Protein AF-A0A0E3ZY65-F1 (afdb_monomer)

Nearest PDB structures (foldseek):
  7l08-assembly1_AN  TM=6.749E-01  e=8.916E-01  Homo sapiens
  8s8e-assembly1_L  TM=7.636E-01  e=2.422E+00  Kluyveromyces lactis NRRL Y-1140
  7jil-assembly1_v  TM=6.627E-01  e=2.050E+00  Flavobacterium johnsoniae
  8scb-assembly1_LL  TM=6.815E-01  e=5.268E+00  Oryctolagus cuniculus
  2heq-assembly1_A  TM=4.384E-01  e=3.991E+00  Bacillus subtilis

Sequence (152 aa):
MNFLKVFALIGGLIFCNAVNAQWRLLQKSQDILIEPDTTNKIELIVSRGSFSKYLIVSYFNGEKKLVLKKEIWGYVDDKKEIWRSYKKEFYRVIKYNGGWVEYAVDRSIQSSRLRSYGVYSLLLYSRTLDSSIHTNWSEAMSDIPSTYILRQ

Radius of gyration: 22.23 Å; Cα contacts (8 Å, |Δi|>4): 256; chains: 1; bounding box: 69×72×48 Å

pLDDT: mean 79.81, std 18.73, range [34.19, 96.56]

Solvent-accessible surface area (backbone atoms only — not comparable to full-atom values): 9267 Å² 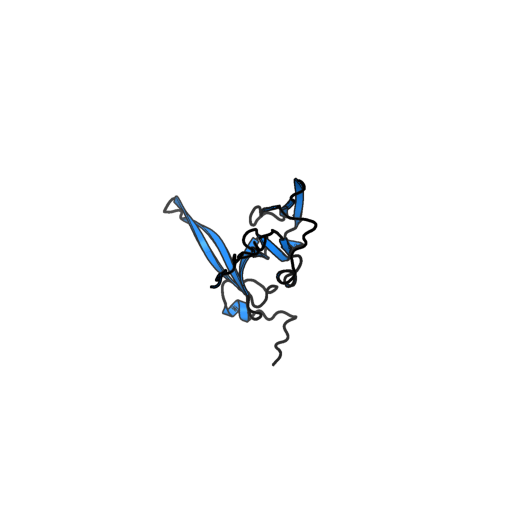total; per-residue (Å²): 136,87,76,89,82,83,78,77,87,76,82,77,75,75,76,71,72,74,72,74,54,54,36,40,83,20,64,42,72,71,46,75,80,52,81,81,73,78,84,74,48,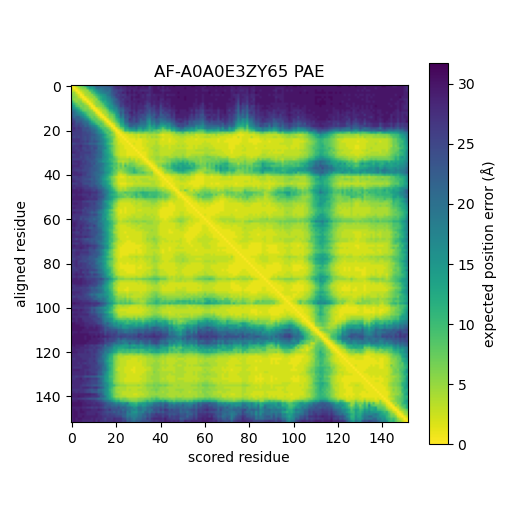38,69,44,79,45,74,70,53,58,86,35,64,43,30,43,38,34,30,75,88,72,51,74,45,80,43,52,50,87,70,32,32,27,34,31,36,67,82,64,48,41,30,38,47,52,99,53,35,67,34,36,55,74,44,74,76,92,65,39,30,35,29,39,37,80,40,79,42,79,41,86,89,70,83,42,80,47,76,46,74,48,66,32,21,16,28,40,91,84,45,66,80,28,76,44,63,71,60,13,64,67,54,75,53,98,81,67,78,80,80,125

Foldseek 3Di:
DDDDDDDDDDPPPPPPVVVQQFKFFAQDPVCLPPDDDPPWTWPDWDQPDQPDQWIWTATPVRDIDTDGLVRTQFMAGRVRFTWGRDNSHTWTFPDDDPQKTKTWDWDWDCDPVPNDTDIDIQIWMARDSPGDIGSDHVVRNPGDPPPDDPPD

Organism: NCBI:txid1379870

Secondary structure (DSSP, 8-state):
----------------------BEEESSGGGGGSPPPSSS-EEEEEE--TT-SEEEEEETTS-EEEEETTT-SEEE-TT--EEEEETTEEEEEEEE-SS-EEEEEEEEEEETTTTEEEEEEEEEEESSTTSPPBSSHHHHHH---TT-----

Mean predicted aligned error: 11.04 Å

Structure (mmCIF, N/CA/C/O backbone):
data_AF-A0A0E3ZY65-F1
#
_entry.id   AF-A0A0E3ZY65-F1
#
loop_
_atom_site.group_PDB
_atom_site.id
_atom_site.type_symbol
_atom_site.label_atom_id
_atom_site.label_alt_id
_atom_site.label_comp_id
_atom_site.label_asym_id
_atom_site.label_entity_id
_atom_site.label_seq_id
_atom_site.pdbx_PDB_ins_code
_atom_site.Cartn_x
_atom_site.Cartn_y
_atom_site.Cartn_z
_atom_site.occupancy
_atom_site.B_iso_or_equiv
_atom_site.auth_seq_id
_atom_site.auth_comp_id
_atom_site.auth_asym_id
_atom_site.auth_atom_id
_atom_site.pdbx_PDB_model_num
ATOM 1 N N . MET A 1 1 ? -41.946 58.122 -18.468 1.00 34.91 1 MET A N 1
ATOM 2 C CA . MET A 1 1 ? -41.436 57.252 -19.552 1.00 34.91 1 MET A CA 1
ATOM 3 C C . MET A 1 1 ? -40.116 56.662 -19.086 1.00 34.91 1 MET A C 1
ATOM 5 O O . MET A 1 1 ? -39.138 57.385 -19.031 1.00 34.91 1 MET A O 1
ATOM 9 N N . ASN A 1 2 ? -40.177 55.506 -18.422 1.00 34.19 2 ASN A N 1
ATOM 10 C CA . ASN A 1 2 ? -39.837 54.174 -18.965 1.00 34.19 2 ASN A CA 1
ATOM 11 C C . ASN A 1 2 ? -38.329 53.912 -18.840 1.00 34.19 2 ASN A C 1
ATOM 13 O O . ASN A 1 2 ? -37.541 54.732 -19.274 1.00 34.19 2 ASN A O 1
ATOM 17 N N . PHE A 1 3 ? -37.822 52.793 -18.345 1.00 35.78 3 PHE A N 1
ATOM 18 C CA . PHE A 1 3 ? -38.342 51.675 -17.564 1.00 35.78 3 PHE A CA 1
ATOM 19 C C . PHE A 1 3 ? -37.059 50.974 -17.073 1.00 35.78 3 PHE A C 1
ATOM 21 O O . PHE A 1 3 ? -36.122 50.785 -17.849 1.00 35.78 3 PHE A O 1
ATOM 28 N N . LEU A 1 4 ? -37.012 50.666 -15.781 1.00 41.38 4 LEU A N 1
ATOM 29 C CA . LEU A 1 4 ? -36.276 49.576 -15.138 1.00 41.38 4 LEU A CA 1
ATOM 30 C C . LEU A 1 4 ? -35.428 48.675 -16.077 1.00 41.38 4 LEU A C 1
ATOM 32 O O . LEU A 1 4 ? -35.972 47.853 -16.811 1.00 41.38 4 LEU A O 1
ATOM 36 N N . LYS A 1 5 ? -34.093 48.741 -15.985 1.00 40.22 5 LYS A N 1
ATOM 37 C CA . LYS A 1 5 ? -33.226 47.613 -16.368 1.00 40.22 5 LYS A CA 1
ATOM 38 C C . LYS A 1 5 ? -32.756 46.911 -15.102 1.00 40.22 5 LYS A C 1
ATOM 40 O O . LYS A 1 5 ? -31.738 47.253 -14.513 1.00 40.22 5 LYS A O 1
ATOM 45 N N . VAL A 1 6 ? -33.564 45.939 -14.691 1.00 47.25 6 VAL A N 1
ATOM 46 C CA . VAL A 1 6 ? -33.188 44.875 -13.761 1.00 47.25 6 VAL A CA 1
ATOM 47 C C . VAL A 1 6 ? -32.080 44.070 -14.437 1.00 47.25 6 VAL A C 1
ATOM 49 O O . VAL A 1 6 ? -32.344 43.380 -15.418 1.00 47.25 6 VAL A O 1
ATOM 52 N N . PHE A 1 7 ? -30.846 44.166 -13.947 1.00 44.94 7 PHE A N 1
ATOM 53 C CA . PHE A 1 7 ? -29.836 43.157 -14.246 1.00 44.94 7 PHE A CA 1
ATOM 54 C C . PHE A 1 7 ? -29.864 42.119 -13.136 1.00 44.94 7 PHE A C 1
ATOM 56 O O . PHE A 1 7 ? -29.648 42.411 -11.961 1.00 44.94 7 PHE A O 1
ATOM 63 N N . ALA A 1 8 ? -30.246 40.919 -13.556 1.00 49.28 8 ALA A N 1
ATOM 64 C CA . ALA A 1 8 ? -30.452 39.753 -12.736 1.00 49.28 8 ALA A CA 1
ATOM 65 C C . ALA A 1 8 ? -29.171 39.330 -12.007 1.00 49.28 8 ALA A C 1
ATOM 67 O O . ALA A 1 8 ? -28.085 39.270 -12.583 1.00 49.28 8 ALA A O 1
ATOM 68 N N . LEU A 1 9 ? -29.373 38.972 -10.739 1.00 45.44 9 LEU A N 1
ATOM 69 C CA . LEU A 1 9 ? -28.597 37.994 -9.992 1.00 45.44 9 LEU A CA 1
ATOM 70 C C . LEU A 1 9 ? -28.163 36.829 -10.898 1.00 45.44 9 LEU A C 1
ATOM 72 O O . LEU A 1 9 ? -29.008 36.092 -11.400 1.00 45.44 9 LEU A O 1
ATOM 76 N N . ILE A 1 10 ? -26.859 36.587 -10.994 1.00 50.97 10 ILE A N 1
ATOM 77 C CA . ILE A 1 10 ? -26.342 35.226 -11.145 1.00 50.97 10 ILE A CA 1
ATOM 78 C C . ILE A 1 10 ? -25.304 35.053 -10.045 1.00 50.97 10 ILE A C 1
ATOM 80 O O . ILE A 1 10 ? -24.111 35.290 -10.219 1.00 50.97 10 ILE A O 1
ATOM 84 N N . GLY A 1 11 ? -25.803 34.682 -8.865 1.00 42.19 11 GLY A N 1
ATOM 85 C CA . GLY A 1 11 ? -24.987 34.041 -7.851 1.00 42.19 11 GLY A CA 1
ATOM 86 C C . GLY A 1 11 ? -24.512 32.714 -8.425 1.00 42.19 11 GLY A C 1
ATOM 87 O O . GLY A 1 11 ? -25.242 31.726 -8.403 1.00 42.19 11 GLY A O 1
ATOM 88 N N . GLY A 1 12 ? -23.305 32.710 -8.983 1.00 37.12 12 GLY A N 1
ATOM 89 C CA . GLY A 1 12 ? -22.575 31.490 -9.278 1.00 37.12 12 GLY A CA 1
ATOM 90 C C . GLY A 1 12 ? -22.223 30.820 -7.958 1.00 37.12 12 GLY A C 1
ATOM 91 O O . GLY A 1 12 ? -21.141 31.033 -7.420 1.00 37.12 12 GLY A O 1
ATOM 92 N N . LEU A 1 13 ? -23.158 30.038 -7.417 1.00 42.81 13 LEU A N 1
ATOM 93 C CA . LEU A 1 13 ? -22.848 28.986 -6.462 1.00 42.81 13 LEU A CA 1
ATOM 94 C C . LEU A 1 13 ? -21.908 28.028 -7.187 1.00 42.81 13 LEU A C 1
ATOM 96 O O . LEU A 1 13 ? -22.334 27.137 -7.920 1.00 42.81 13 LEU A O 1
ATOM 100 N N . ILE A 1 14 ? -20.608 28.253 -7.009 1.00 47.25 14 ILE A N 1
ATOM 101 C CA . ILE A 1 14 ? -19.601 27.234 -7.244 1.00 47.25 14 ILE A CA 1
ATOM 102 C C . ILE A 1 14 ? -19.949 26.137 -6.242 1.00 47.25 14 ILE A C 1
ATOM 104 O O . ILE A 1 14 ? -19.549 26.184 -5.079 1.00 47.25 14 ILE A O 1
ATOM 108 N N . PHE A 1 15 ? -20.744 25.162 -6.680 1.00 39.72 15 PHE A N 1
ATOM 109 C CA . PHE A 1 15 ? -20.760 23.846 -6.070 1.00 39.72 15 PHE A CA 1
ATOM 110 C C . PHE A 1 15 ? -19.361 23.275 -6.298 1.00 39.72 15 PHE A C 1
ATOM 112 O O . PHE A 1 15 ? -19.113 22.496 -7.217 1.00 39.72 15 PHE A O 1
ATOM 119 N N . CYS A 1 16 ? -18.414 23.690 -5.456 1.00 37.53 16 CYS A N 1
ATOM 120 C CA . CYS A 1 16 ? -17.321 22.824 -5.081 1.00 37.53 16 CYS A CA 1
ATOM 121 C C . CYS A 1 16 ? -18.020 21.609 -4.493 1.00 37.53 16 CYS A C 1
ATOM 123 O O . CYS A 1 16 ? -18.415 21.613 -3.329 1.00 37.53 16 CYS A O 1
ATOM 125 N N . ASN A 1 17 ? -18.230 20.586 -5.320 1.00 41.00 17 ASN A N 1
ATOM 126 C CA . ASN A 1 17 ? -18.391 19.246 -4.808 1.00 41.00 17 ASN A CA 1
ATOM 127 C C . ASN A 1 17 ? -17.145 19.033 -3.954 1.00 41.00 17 ASN A C 1
ATOM 129 O O . ASN A 1 17 ? -16.054 18.804 -4.477 1.00 41.00 17 ASN A O 1
ATOM 133 N N . ALA A 1 18 ? -17.284 19.211 -2.641 1.00 45.00 18 ALA A N 1
ATOM 134 C CA . ALA A 1 18 ? -16.370 18.651 -1.678 1.00 45.00 18 ALA A CA 1
ATOM 135 C C . ALA A 1 18 ? -16.477 17.154 -1.934 1.00 45.00 18 ALA A C 1
ATOM 137 O O . ALA A 1 18 ? -17.373 16.483 -1.430 1.00 45.00 18 ALA A O 1
ATOM 138 N N . VAL A 1 19 ? -15.663 16.657 -2.866 1.00 51.28 19 VAL A N 1
ATOM 139 C CA . VAL A 1 19 ? -15.584 15.241 -3.171 1.00 51.28 19 VAL A CA 1
ATOM 140 C C . VAL A 1 19 ? -14.971 14.654 -1.917 1.00 51.28 19 VAL A C 1
ATOM 142 O O . VAL A 1 19 ? -13.745 14.664 -1.789 1.00 51.28 19 VAL A O 1
ATOM 145 N N . ASN A 1 20 ? -15.850 14.285 -0.982 1.00 56.78 20 ASN A N 1
ATOM 146 C CA . ASN A 1 20 ? -15.536 13.857 0.367 1.00 56.78 20 ASN A CA 1
ATOM 147 C C . ASN A 1 20 ? -14.438 12.812 0.260 1.00 56.78 20 ASN A C 1
ATOM 149 O O . ASN A 1 20 ? -14.655 11.714 -0.252 1.00 56.78 20 ASN A O 1
ATOM 153 N N . ALA A 1 21 ? -13.227 13.202 0.634 1.00 64.12 21 ALA A N 1
ATOM 154 C CA . ALA A 1 21 ? -12.141 12.262 0.693 1.00 64.12 21 ALA A CA 1
ATOM 155 C C . ALA A 1 21 ? -12.475 11.299 1.836 1.00 64.12 21 ALA A C 1
ATOM 157 O O . ALA A 1 21 ? -12.714 11.722 2.966 1.00 64.12 21 ALA A O 1
ATOM 158 N N . GLN A 1 22 ? -12.633 10.023 1.498 1.00 81.81 22 GLN A N 1
ATOM 159 C CA . GLN A 1 22 ? -13.118 9.001 2.412 1.00 81.81 22 GLN A CA 1
ATOM 160 C C . GLN A 1 22 ? -12.162 7.819 2.360 1.00 81.81 22 GLN A C 1
ATOM 162 O O . GLN A 1 22 ? -11.849 7.308 1.281 1.00 81.81 22 GLN A O 1
ATOM 167 N N . TRP A 1 23 ? -11.752 7.363 3.541 1.00 90.06 23 TRP A N 1
ATOM 168 C CA . TRP A 1 23 ? -10.984 6.139 3.684 1.00 90.06 23 TRP A CA 1
ATOM 169 C C . TRP A 1 23 ? -11.753 4.942 3.124 1.00 90.06 23 TRP A C 1
ATOM 171 O O . TRP A 1 23 ? -12.958 4.794 3.348 1.00 90.06 23 TRP A O 1
ATOM 181 N N . ARG A 1 24 ? -11.049 4.050 2.427 1.00 92.62 24 ARG A N 1
ATOM 182 C CA . ARG A 1 24 ? -11.658 2.862 1.818 1.00 92.62 24 ARG A CA 1
ATOM 183 C C . ARG A 1 24 ? -10.695 1.692 1.775 1.00 92.62 24 ARG A C 1
ATOM 185 O O . ARG A 1 24 ? -9.554 1.861 1.373 1.00 92.62 24 ARG A O 1
ATOM 192 N N . LEU A 1 25 ? -11.163 0.499 2.126 1.00 93.81 25 LEU A N 1
ATOM 193 C CA . LEU A 1 25 ? -10.425 -0.740 1.875 1.00 93.81 25 LEU A CA 1
ATOM 194 C C . LEU A 1 25 ? -10.679 -1.210 0.443 1.00 93.81 25 LEU A C 1
ATOM 196 O O . LEU A 1 25 ? -11.814 -1.176 -0.028 1.00 93.81 25 LEU A O 1
ATOM 200 N N . LEU A 1 26 ? -9.628 -1.670 -0.224 1.00 94.50 26 LEU A N 1
ATOM 201 C CA . LEU A 1 26 ? -9.677 -2.234 -1.568 1.00 94.50 26 LEU A CA 1
ATOM 202 C C . LEU A 1 26 ? -9.404 -3.731 -1.447 1.00 94.50 26 LEU A C 1
ATOM 204 O O . LEU A 1 26 ? -8.305 -4.119 -1.049 1.00 94.50 26 LEU A O 1
ATOM 208 N N . GLN A 1 27 ? -10.387 -4.572 -1.757 1.00 93.81 27 GLN A N 1
ATOM 209 C CA . GLN A 1 27 ? -10.235 -6.029 -1.695 1.00 93.81 27 GLN A CA 1
ATOM 210 C C . GLN A 1 27 ? -9.448 -6.533 -2.906 1.00 93.81 27 GLN A C 1
ATOM 212 O O . GLN A 1 27 ? -8.639 -7.451 -2.791 1.00 93.81 27 GLN A O 1
ATOM 217 N N . LYS A 1 28 ? -9.645 -5.891 -4.059 1.00 94.38 28 LYS A N 1
ATOM 218 C CA . LYS A 1 28 ? -8.959 -6.174 -5.321 1.00 94.38 28 LYS A CA 1
ATOM 219 C C . LYS A 1 28 ? -8.424 -4.891 -5.953 1.00 94.38 28 LYS A C 1
ATOM 221 O O . LYS A 1 28 ? -8.879 -3.794 -5.636 1.00 94.38 28 LYS A O 1
ATOM 226 N N . SER A 1 29 ? -7.489 -5.022 -6.892 1.00 92.81 29 SER A N 1
ATOM 227 C CA . SER A 1 29 ? -6.941 -3.889 -7.649 1.00 92.81 29 SER A CA 1
ATOM 228 C C . SER A 1 29 ? -8.005 -3.149 -8.465 1.00 92.81 29 SER A C 1
ATOM 230 O O . SER A 1 29 ? -7.936 -1.931 -8.618 1.00 92.81 29 SER A O 1
ATOM 232 N N . GLN A 1 30 ? -9.026 -3.858 -8.952 1.00 91.31 30 GLN A N 1
ATOM 233 C CA . GLN A 1 30 ? -10.123 -3.275 -9.730 1.00 91.31 30 GLN A CA 1
ATOM 234 C C . GLN A 1 30 ? -11.020 -2.360 -8.886 1.00 91.31 30 GLN A C 1
ATOM 236 O O . GLN A 1 30 ? -11.648 -1.451 -9.432 1.00 91.31 30 GLN A O 1
ATOM 241 N N . ASP A 1 31 ? -11.032 -2.538 -7.561 1.00 90.69 31 ASP A N 1
ATOM 242 C CA . ASP A 1 31 ? -11.870 -1.747 -6.658 1.00 90.69 31 ASP A CA 1
ATOM 243 C C . ASP A 1 31 ? -11.468 -0.268 -6.649 1.00 90.69 31 ASP A C 1
ATOM 245 O O . ASP A 1 31 ? -12.274 0.581 -6.275 1.00 90.69 31 ASP A O 1
ATOM 249 N N . ILE A 1 32 ? -10.259 0.076 -7.112 1.00 88.62 32 ILE A N 1
ATOM 250 C CA . ILE A 1 32 ? -9.804 1.467 -7.264 1.00 88.62 32 ILE A CA 1
ATOM 251 C C . ILE A 1 32 ? -10.821 2.301 -8.052 1.00 88.62 32 ILE A C 1
ATOM 253 O O . ILE A 1 32 ? -11.076 3.446 -7.685 1.00 88.62 32 ILE A O 1
ATOM 257 N N . LEU A 1 33 ? -11.415 1.716 -9.096 1.00 85.88 33 LEU A N 1
ATOM 258 C CA . LEU A 1 33 ? -12.338 2.390 -10.014 1.00 85.88 33 LEU A CA 1
ATOM 259 C C . LEU A 1 33 ? -13.787 2.422 -9.511 1.00 85.88 33 LEU A C 1
ATOM 261 O O . LEU A 1 33 ? -14.617 3.113 -10.093 1.00 85.88 33 LEU A O 1
ATOM 265 N N . ILE A 1 34 ? -14.101 1.662 -8.461 1.00 84.69 34 ILE A N 1
ATOM 266 C CA . ILE A 1 34 ? -15.447 1.586 -7.888 1.00 84.69 34 ILE A CA 1
ATOM 267 C C . ILE A 1 34 ? -15.663 2.787 -6.961 1.00 84.69 34 ILE A C 1
ATOM 269 O O . ILE A 1 34 ? -14.735 3.232 -6.281 1.00 84.69 34 ILE A O 1
ATOM 273 N N . GLU A 1 35 ? -16.886 3.311 -6.913 1.00 78.25 35 GLU A N 1
ATOM 274 C CA . GLU A 1 35 ? -17.255 4.369 -5.972 1.00 78.25 35 GLU A CA 1
ATOM 275 C C . GLU A 1 35 ? -17.226 3.879 -4.509 1.00 78.25 35 GLU A C 1
ATOM 277 O O . GLU A 1 35 ? -17.420 2.690 -4.234 1.00 78.25 35 GLU A O 1
ATOM 282 N N . PRO A 1 36 ? -16.936 4.765 -3.541 1.00 74.62 36 PRO A N 1
ATOM 283 C CA . PRO A 1 36 ? -16.898 4.388 -2.136 1.00 74.62 36 PRO A CA 1
ATOM 284 C C . PRO A 1 36 ? -18.283 3.990 -1.613 1.00 74.62 36 PRO A C 1
ATOM 286 O O . PRO A 1 36 ? -19.261 4.711 -1.799 1.00 74.62 36 PRO A O 1
ATOM 289 N N . ASP A 1 37 ? -18.345 2.872 -0.883 1.00 72.31 37 ASP A N 1
ATOM 290 C CA . ASP A 1 37 ? -19.528 2.526 -0.096 1.00 72.31 37 ASP A CA 1
ATOM 291 C C . ASP A 1 37 ? -19.746 3.591 0.993 1.00 72.31 37 ASP A C 1
ATOM 293 O O . ASP A 1 37 ? -18.839 3.949 1.757 1.00 72.31 37 ASP A O 1
ATOM 297 N N . THR A 1 38 ? -20.963 4.123 1.045 1.00 73.25 38 THR A N 1
ATOM 298 C CA . THR A 1 38 ? -21.357 5.183 1.978 1.00 73.25 38 THR A CA 1
ATOM 299 C C . THR A 1 38 ? -21.955 4.638 3.274 1.00 73.25 38 THR A C 1
ATOM 301 O O . THR A 1 38 ? -22.150 5.411 4.215 1.00 73.25 38 THR A O 1
ATOM 304 N N . THR A 1 39 ? -22.198 3.325 3.353 1.00 73.50 39 THR A N 1
ATOM 305 C CA . THR A 1 39 ? -22.881 2.666 4.475 1.00 73.50 39 THR A CA 1
ATOM 306 C C . THR A 1 39 ? -21.971 2.528 5.694 1.00 73.50 39 THR A C 1
ATOM 308 O O . THR A 1 39 ? -22.347 2.899 6.802 1.00 73.50 39 THR A O 1
ATOM 311 N N . ASN A 1 40 ? -20.741 2.048 5.493 1.00 75.56 40 ASN A N 1
ATOM 312 C CA . ASN A 1 40 ? -19.758 1.841 6.558 1.00 75.56 40 ASN A CA 1
ATOM 313 C C . ASN A 1 40 ? -18.590 2.811 6.404 1.00 75.56 40 ASN A C 1
ATOM 31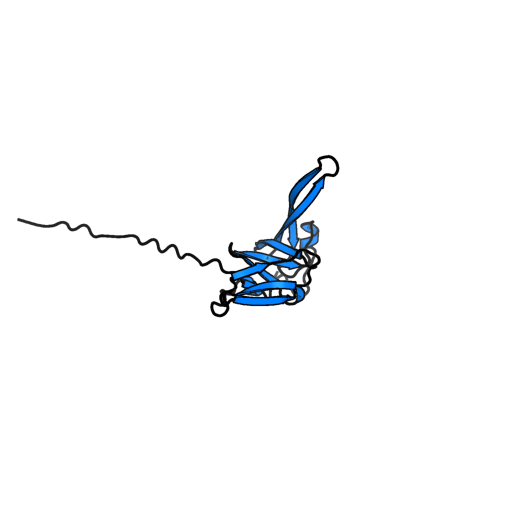5 O O . ASN A 1 40 ? -17.504 2.445 5.948 1.00 75.56 40 ASN A O 1
ATOM 319 N N . LYS A 1 41 ? -18.818 4.073 6.779 1.00 88.62 41 LYS A N 1
ATOM 320 C CA . LYS A 1 41 ? -17.791 5.111 6.671 1.00 88.62 41 LYS A CA 1
ATOM 321 C C . LYS A 1 41 ? -16.614 4.793 7.589 1.00 88.62 41 LYS A C 1
ATOM 323 O O . LYS A 1 41 ? -16.756 4.728 8.813 1.00 88.62 41 LYS A O 1
ATOM 328 N N . ILE A 1 42 ? -15.452 4.615 6.973 1.00 91.56 42 ILE A N 1
ATOM 329 C CA . ILE A 1 42 ? -14.178 4.477 7.668 1.00 91.56 42 ILE A CA 1
ATOM 330 C C . ILE A 1 42 ? -13.695 5.881 8.030 1.00 91.56 42 ILE A C 1
ATOM 332 O O . ILE A 1 42 ? -13.620 6.763 7.176 1.00 91.56 42 ILE A O 1
ATOM 336 N N . GLU A 1 43 ? -13.386 6.071 9.305 1.00 91.62 43 GLU A N 1
ATOM 337 C CA . GLU A 1 43 ? -12.815 7.305 9.841 1.00 91.62 43 GLU A CA 1
ATOM 338 C C . GLU A 1 43 ? -11.293 7.316 9.679 1.00 91.62 43 GLU A C 1
ATOM 340 O O . GLU A 1 43 ? -10.712 8.346 9.350 1.00 91.62 43 GLU A O 1
ATOM 345 N N . LEU A 1 44 ? -10.643 6.168 9.902 1.00 92.75 44 LEU A N 1
ATOM 346 C CA . LEU A 1 44 ? -9.188 6.070 9.903 1.00 92.75 44 LEU A CA 1
ATOM 347 C C . LEU A 1 44 ? -8.709 4.644 9.621 1.00 92.75 44 LEU A C 1
ATOM 349 O O . LEU A 1 44 ? -9.247 3.675 10.165 1.00 92.75 44 LEU A O 1
ATOM 353 N N . ILE A 1 45 ? -7.626 4.523 8.851 1.00 93.19 45 ILE A N 1
ATOM 354 C CA . ILE A 1 45 ? -6.866 3.279 8.696 1.00 93.19 45 ILE A CA 1
ATOM 355 C C . ILE A 1 45 ? -5.442 3.502 9.199 1.00 93.19 45 ILE A C 1
ATOM 357 O O . ILE A 1 45 ? -4.721 4.367 8.712 1.00 93.19 45 ILE A O 1
ATOM 361 N N . VAL A 1 46 ? -5.008 2.681 10.155 1.00 91.06 46 VAL A N 1
ATOM 362 C CA . VAL A 1 46 ? -3.653 2.740 10.714 1.00 91.06 46 VAL A CA 1
ATOM 363 C C . VAL A 1 46 ? -2.876 1.479 10.358 1.00 91.06 46 VAL A C 1
ATOM 365 O O . VAL A 1 46 ? -3.222 0.367 10.775 1.00 91.06 46 VAL A O 1
ATOM 368 N N . SER A 1 47 ? -1.765 1.660 9.644 1.00 86.44 47 SER A N 1
ATOM 369 C CA . SER A 1 47 ? -0.757 0.619 9.435 1.00 86.44 47 SER A CA 1
ATOM 370 C C . SER A 1 47 ? 0.333 0.715 10.502 1.00 86.44 47 SER A C 1
ATOM 372 O O . SER A 1 47 ? 1.079 1.687 10.560 1.00 86.44 47 SER A O 1
ATOM 374 N N . ARG A 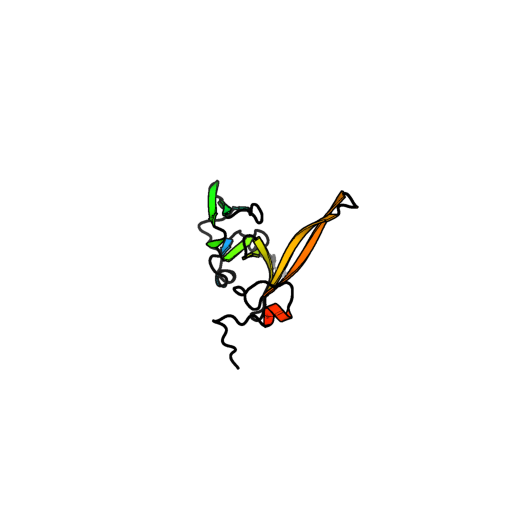1 48 ? 0.483 -0.324 11.334 1.00 83.12 48 ARG A N 1
ATOM 375 C CA . ARG A 1 48 ? 1.530 -0.396 12.378 1.00 83.12 48 ARG A CA 1
ATOM 376 C C . ARG A 1 48 ? 2.896 -0.855 11.835 1.00 83.12 48 ARG A C 1
ATOM 378 O O . ARG A 1 48 ? 3.556 -1.700 12.435 1.00 83.12 48 ARG A O 1
ATOM 385 N N . GLY A 1 49 ? 3.293 -0.347 10.670 1.00 77.75 49 GLY A N 1
ATOM 386 C CA . GLY A 1 49 ? 4.573 -0.664 10.026 1.00 77.75 49 GLY A CA 1
ATOM 387 C C . GLY A 1 49 ? 4.647 -2.053 9.374 1.00 77.75 49 GLY A C 1
ATOM 388 O O . GLY A 1 49 ? 3.661 -2.795 9.316 1.00 77.75 49 GLY A O 1
ATOM 389 N N . SER A 1 50 ? 5.832 -2.398 8.865 1.00 78.12 50 SER A N 1
ATOM 390 C CA . SER A 1 50 ? 6.113 -3.577 8.025 1.00 78.12 50 SER A CA 1
ATOM 391 C C . SER A 1 50 ? 5.977 -4.925 8.744 1.00 78.12 50 SER A C 1
ATOM 393 O O . SER A 1 50 ? 5.630 -5.932 8.128 1.00 78.12 50 SER A O 1
ATOM 395 N N . PHE A 1 51 ? 6.179 -4.960 10.063 1.00 81.50 51 PHE A N 1
ATOM 396 C CA . PHE A 1 51 ? 6.069 -6.191 10.856 1.00 81.50 51 PHE A CA 1
ATOM 397 C C . PHE A 1 51 ? 4.631 -6.538 11.263 1.00 81.50 51 PHE A C 1
ATOM 399 O O . PHE A 1 51 ? 4.335 -7.696 11.564 1.00 81.50 51 PHE A O 1
ATOM 406 N N . SER A 1 52 ? 3.712 -5.567 11.241 1.00 87.12 52 SER A N 1
ATOM 407 C CA . SER A 1 52 ? 2.306 -5.828 11.553 1.00 87.12 52 SER A CA 1
ATOM 408 C C . SER A 1 52 ? 1.631 -6.611 10.428 1.00 87.12 52 SER A C 1
ATOM 410 O O . SER A 1 52 ? 1.698 -6.220 9.262 1.00 87.12 52 SER A O 1
ATOM 412 N N . LYS A 1 53 ? 0.908 -7.678 10.780 1.00 91.06 53 LYS A N 1
ATOM 413 C CA . LYS A 1 53 ? 0.038 -8.424 9.850 1.00 91.06 53 LYS A CA 1
ATOM 414 C C . LYS A 1 53 ? -1.321 -7.752 9.629 1.00 91.06 53 LYS A C 1
ATOM 416 O O . LYS A 1 53 ? -2.031 -8.125 8.700 1.00 91.06 53 LYS A O 1
ATOM 421 N N . TYR A 1 54 ? -1.666 -6.782 10.474 1.00 92.44 54 TYR A N 1
ATOM 422 C CA . TYR A 1 54 ? -2.990 -6.172 10.526 1.00 92.44 54 TYR A CA 1
ATOM 423 C C . TYR A 1 54 ? -2.934 -4.663 10.284 1.00 92.44 54 TYR A C 1
ATOM 425 O O . TYR A 1 54 ? -1.955 -3.996 10.649 1.00 92.44 54 TYR A O 1
ATOM 433 N N . LEU A 1 55 ? -4.019 -4.153 9.717 1.00 93.44 55 LEU A N 1
ATOM 434 C CA . LEU A 1 55 ? -4.469 -2.773 9.803 1.00 93.44 55 LEU A CA 1
ATOM 435 C C . LEU A 1 55 ? -5.440 -2.626 10.971 1.00 93.44 55 LEU A C 1
ATOM 437 O O . LEU A 1 55 ? -6.192 -3.553 11.270 1.00 93.44 55 LEU A O 1
ATOM 441 N N . ILE A 1 56 ? -5.444 -1.454 11.596 1.00 94.94 56 ILE A N 1
ATOM 442 C CA . ILE A 1 56 ? -6.524 -1.042 12.493 1.00 94.94 56 ILE A CA 1
ATOM 443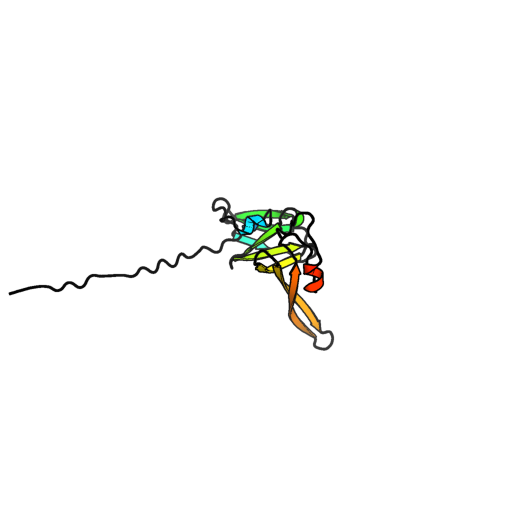 C C . ILE A 1 56 ? -7.439 -0.130 11.684 1.00 94.94 56 ILE A C 1
ATOM 445 O O . ILE A 1 56 ? -6.971 0.874 11.153 1.00 94.94 56 ILE A O 1
ATOM 449 N N . VAL A 1 57 ? -8.712 -0.491 11.584 1.00 95.31 57 VAL A N 1
ATOM 450 C CA . VAL A 1 57 ? -9.734 0.267 10.860 1.00 95.31 57 VAL A CA 1
ATOM 451 C C . VAL A 1 57 ? -10.735 0.787 11.878 1.00 95.31 57 VAL A C 1
ATOM 453 O O . VAL A 1 57 ? -11.400 -0.013 12.537 1.00 95.31 57 VAL A O 1
ATOM 456 N N . SER A 1 58 ? -10.805 2.106 12.022 1.00 94.75 58 SER A N 1
ATOM 457 C CA . SER A 1 58 ? -11.784 2.794 12.863 1.00 94.75 58 SER A CA 1
ATOM 458 C C . SER A 1 58 ? -12.932 3.293 11.995 1.00 94.75 58 SER A C 1
ATOM 460 O O . SER A 1 58 ? -12.702 3.865 10.927 1.00 94.75 58 SER A O 1
ATOM 462 N N . TYR A 1 59 ? -14.157 3.089 12.455 1.00 93.19 59 TYR A N 1
ATOM 463 C CA . TYR A 1 59 ? -15.379 3.511 11.779 1.00 93.19 59 TYR A CA 1
ATOM 464 C C . TYR A 1 59 ? -16.015 4.687 12.521 1.00 93.19 59 TYR A C 1
ATOM 466 O O . TYR A 1 59 ? -15.873 4.812 13.736 1.00 93.19 59 TYR A O 1
ATOM 474 N N . PHE A 1 60 ? -16.784 5.514 11.808 1.00 91.19 60 PHE A N 1
ATOM 475 C CA . PHE A 1 60 ? -17.468 6.679 12.395 1.00 91.19 60 PHE A CA 1
ATOM 476 C C . PHE A 1 60 ? -18.477 6.324 13.502 1.00 91.19 60 PHE A C 1
ATOM 478 O O . PHE A 1 60 ? -18.827 7.171 14.316 1.00 91.19 60 PHE A O 1
ATOM 485 N N . ASN A 1 61 ? -18.947 5.075 13.551 1.00 90.56 61 ASN A N 1
ATOM 486 C CA . ASN A 1 61 ? -19.806 4.566 14.625 1.00 90.56 61 ASN A CA 1
ATOM 487 C C . ASN A 1 61 ? -19.022 4.185 15.905 1.00 90.56 61 ASN A C 1
ATOM 489 O O . ASN A 1 61 ? -19.608 3.636 16.835 1.00 90.56 61 ASN A O 1
ATOM 493 N N . GLY A 1 62 ? -17.707 4.431 15.946 1.00 91.38 62 GLY A N 1
ATOM 494 C CA . GLY A 1 62 ? -16.815 4.091 17.056 1.00 91.38 62 GLY A CA 1
ATOM 495 C C . GLY A 1 62 ? -16.284 2.653 17.033 1.00 91.38 62 GLY A C 1
ATOM 496 O O . GLY A 1 62 ? -15.419 2.309 17.843 1.00 91.38 62 GLY A O 1
ATOM 497 N N . GLU A 1 63 ? -16.754 1.808 16.111 1.00 94.44 63 GLU A N 1
ATOM 498 C CA . GLU A 1 63 ? -16.268 0.438 15.962 1.00 94.44 63 GLU A CA 1
ATOM 499 C C . GLU A 1 63 ? -14.805 0.428 15.490 1.00 94.44 63 GLU A C 1
ATOM 501 O O . GLU A 1 63 ? -14.378 1.251 14.677 1.00 94.44 63 GLU A O 1
ATOM 506 N N . LYS A 1 64 ? -14.022 -0.539 15.980 1.00 95.25 64 LYS A N 1
ATOM 507 C CA . LYS A 1 64 ? -12.651 -0.790 15.523 1.00 95.25 64 LYS A CA 1
ATOM 508 C C . LYS A 1 64 ? -12.498 -2.239 15.092 1.00 95.25 64 LYS A C 1
ATOM 510 O O . LYS A 1 64 ? -12.832 -3.146 15.849 1.00 95.25 64 LYS A O 1
ATOM 515 N N . LYS A 1 65 ? -11.934 -2.461 13.905 1.00 95.06 65 LYS A N 1
ATOM 516 C CA . LYS A 1 65 ? -11.640 -3.799 13.372 1.00 95.06 65 LYS A CA 1
ATOM 517 C C . LYS A 1 65 ? -10.164 -3.964 13.063 1.00 95.06 65 LYS A C 1
ATOM 519 O O . LYS A 1 65 ? -9.497 -3.038 12.603 1.00 95.06 65 LYS A O 1
ATOM 524 N N . LEU A 1 66 ? -9.671 -5.177 13.286 1.00 95.38 66 LEU A N 1
ATOM 525 C CA . LEU A 1 66 ? -8.381 -5.614 12.771 1.00 95.38 66 LEU A CA 1
ATOM 526 C C . LEU A 1 66 ? -8.603 -6.269 11.412 1.00 95.38 66 LEU A C 1
ATOM 528 O O . LEU A 1 66 ? -9.282 -7.286 11.326 1.00 95.38 66 LEU A O 1
ATOM 532 N N . VAL A 1 67 ? -8.018 -5.696 10.364 1.00 94.38 67 VAL A N 1
ATOM 533 C CA . VAL A 1 67 ? -8.101 -6.234 8.999 1.00 94.38 67 VAL A CA 1
ATOM 534 C C . VAL A 1 67 ? -6.751 -6.815 8.618 1.00 94.38 67 VAL A C 1
ATOM 536 O O . VAL A 1 67 ? -5.719 -6.159 8.772 1.00 94.38 67 VAL A O 1
ATOM 539 N N . LEU A 1 68 ? -6.726 -8.057 8.143 1.00 93.44 68 LEU A N 1
ATOM 540 C CA . LEU A 1 68 ? -5.495 -8.696 7.696 1.00 93.44 68 LEU A CA 1
ATOM 541 C C . LEU A 1 68 ? -5.002 -8.037 6.406 1.00 93.44 68 LEU A C 1
ATOM 543 O O . LEU A 1 68 ? -5.714 -7.989 5.410 1.00 93.44 68 LEU A O 1
ATOM 547 N N . LYS A 1 69 ? -3.734 -7.611 6.381 1.00 93.06 69 LYS A N 1
ATOM 548 C CA . LYS A 1 69 ? -3.125 -7.013 5.178 1.00 93.06 69 LYS A CA 1
ATOM 549 C C . LYS A 1 69 ? -3.161 -7.947 3.963 1.00 93.06 69 LYS A C 1
ATOM 551 O O . LYS A 1 69 ? -3.174 -7.473 2.843 1.00 93.06 69 LYS A O 1
ATOM 556 N N . LYS A 1 70 ? -3.163 -9.268 4.190 1.00 91.62 70 LYS A N 1
ATOM 557 C CA . LYS A 1 70 ? -3.233 -10.286 3.128 1.00 91.62 70 LYS A CA 1
ATOM 558 C C . LYS A 1 70 ? -4.630 -10.460 2.517 1.00 91.62 70 LYS A C 1
ATOM 560 O O . LYS A 1 70 ? -4.742 -11.137 1.506 1.00 91.62 70 LYS A O 1
ATOM 565 N N . GLU A 1 71 ? -5.673 -9.957 3.176 1.00 93.62 71 GLU A N 1
ATOM 566 C CA . GLU A 1 71 ? -7.064 -10.098 2.720 1.00 93.62 71 GLU A CA 1
ATOM 567 C C . GLU A 1 71 ? -7.499 -8.931 1.842 1.00 93.62 71 GLU A C 1
ATOM 569 O O . GLU A 1 71 ? -8.526 -9.018 1.189 1.00 93.62 71 GLU A O 1
ATOM 574 N N . ILE A 1 72 ? -6.699 -7.868 1.799 1.00 94.56 72 ILE A N 1
ATOM 575 C CA . ILE A 1 72 ? -6.948 -6.684 0.992 1.00 94.56 72 ILE A CA 1
ATOM 576 C C . ILE A 1 72 ? -5.849 -6.537 -0.052 1.00 94.56 72 ILE A C 1
ATOM 578 O O . ILE A 1 72 ? -4.692 -6.895 0.175 1.00 94.56 72 ILE A O 1
ATOM 582 N N . TRP A 1 73 ? -6.192 -5.926 -1.174 1.00 95.69 73 TRP A N 1
ATOM 583 C CA . TRP A 1 73 ? -5.207 -5.431 -2.120 1.00 95.69 73 TRP A CA 1
ATOM 584 C C . TRP A 1 73 ? -4.549 -4.140 -1.616 1.00 95.69 73 TRP A C 1
ATOM 586 O O . TRP A 1 73 ? -3.345 -3.940 -1.777 1.00 95.69 73 TRP A O 1
ATOM 596 N N . GLY A 1 74 ? -5.315 -3.260 -0.968 1.00 95.31 74 GLY A N 1
ATOM 597 C CA . GLY A 1 74 ? -4.833 -1.950 -0.543 1.00 95.31 74 GLY A CA 1
ATOM 598 C C . GLY A 1 74 ? -5.885 -1.111 0.171 1.00 95.31 74 GLY A C 1
ATOM 599 O O . GLY A 1 74 ? -6.911 -1.625 0.618 1.00 95.31 74 GLY A O 1
ATOM 600 N N . TYR A 1 75 ? -5.638 0.189 0.278 1.00 94.81 75 TYR A N 1
ATOM 601 C CA . TYR A 1 75 ? -6.622 1.154 0.757 1.00 94.81 75 TYR A CA 1
ATOM 602 C C . TYR A 1 75 ? -6.477 2.513 0.065 1.00 94.81 75 TYR A C 1
ATOM 604 O O . TYR A 1 75 ? -5.456 2.800 -0.554 1.00 94.81 75 TYR A O 1
ATOM 612 N N . VAL A 1 76 ? -7.510 3.340 0.178 1.00 93.94 76 VAL A N 1
ATOM 613 C CA . VAL A 1 76 ? -7.507 4.765 -0.163 1.00 93.94 76 VAL A CA 1
ATOM 614 C C . VAL A 1 76 ? -7.571 5.557 1.136 1.00 93.94 76 VAL A C 1
ATOM 616 O O . VAL A 1 76 ? -8.322 5.165 2.034 1.00 93.94 76 VAL A O 1
ATOM 619 N N . ASP A 1 77 ? -6.778 6.616 1.259 1.00 92.56 77 ASP A N 1
ATOM 620 C CA . ASP A 1 77 ? -6.774 7.484 2.441 1.00 92.56 77 ASP A CA 1
ATOM 621 C C . ASP A 1 77 ? -7.678 8.724 2.313 1.00 92.56 77 ASP A C 1
ATOM 623 O O . ASP A 1 77 ? -8.379 8.929 1.317 1.00 92.56 77 ASP A O 1
ATOM 627 N N . ASP A 1 78 ? -7.660 9.570 3.343 1.00 89.12 78 ASP A N 1
ATOM 628 C CA . ASP A 1 78 ? -8.355 10.861 3.400 1.00 89.12 78 ASP A CA 1
ATOM 629 C C . ASP A 1 78 ? -7.820 11.911 2.417 1.00 89.12 78 ASP A C 1
ATOM 631 O O . ASP A 1 78 ? -8.374 13.004 2.318 1.00 89.12 78 ASP A O 1
ATOM 635 N N . LYS A 1 79 ? -6.765 11.609 1.665 1.00 90.94 79 LYS A N 1
ATOM 636 C CA . LYS A 1 79 ? -6.236 12.449 0.584 1.00 90.94 79 LYS A CA 1
ATOM 637 C C . LYS A 1 79 ? -6.497 11.846 -0.789 1.00 90.94 79 LYS A C 1
ATOM 639 O O . LYS A 1 79 ? -6.088 12.426 -1.794 1.00 90.94 79 LYS A O 1
ATOM 644 N N . LYS A 1 80 ? -7.229 10.729 -0.844 1.00 89.62 80 LYS A N 1
ATOM 645 C CA . LYS A 1 80 ? -7.464 9.912 -2.043 1.00 89.62 80 LYS A CA 1
ATOM 646 C C . LYS A 1 80 ? -6.193 9.296 -2.618 1.00 89.62 80 LYS A C 1
ATOM 648 O O . LYS A 1 80 ? -6.188 8.875 -3.776 1.00 89.62 80 LYS A O 1
ATOM 653 N N . GLU A 1 81 ? -5.128 9.217 -1.831 1.00 93.38 81 GLU A N 1
ATOM 654 C CA . GLU A 1 81 ? -3.946 8.474 -2.228 1.00 93.38 81 GLU A CA 1
ATOM 655 C C . GLU A 1 81 ? -4.250 6.981 -2.122 1.00 93.38 81 GLU A C 1
ATOM 657 O O . GLU A 1 81 ? -4.875 6.508 -1.169 1.00 93.38 81 GLU A O 1
ATOM 662 N N . ILE A 1 82 ? -3.822 6.229 -3.131 1.00 95.00 82 ILE A N 1
ATOM 663 C CA . ILE A 1 82 ? -4.015 4.784 -3.183 1.00 95.00 82 ILE A CA 1
ATOM 664 C C . ILE A 1 82 ? -2.760 4.124 -2.626 1.00 95.00 82 ILE A C 1
ATOM 666 O O . ILE A 1 82 ? -1.651 4.385 -3.087 1.00 95.00 82 ILE A O 1
ATOM 670 N N . TRP A 1 83 ? -2.938 3.219 -1.677 1.00 95.25 83 TRP A N 1
ATOM 671 C CA . TRP A 1 83 ? -1.872 2.493 -1.007 1.00 95.25 83 TRP A CA 1
ATOM 672 C C . TRP A 1 83 ? -2.026 1.001 -1.266 1.00 95.25 83 TRP A C 1
ATOM 674 O O . TRP A 1 83 ? -2.949 0.364 -0.762 1.00 95.25 83 TRP A O 1
ATOM 684 N N . ARG A 1 84 ? -1.105 0.417 -2.032 1.00 95.50 84 ARG A N 1
ATOM 685 C CA . ARG A 1 84 ? -1.080 -1.023 -2.314 1.00 95.50 84 ARG A CA 1
ATOM 686 C C . ARG A 1 84 ? -0.399 -1.772 -1.178 1.00 95.50 84 ARG A C 1
ATOM 688 O O . ARG A 1 84 ? 0.720 -1.422 -0.803 1.00 95.50 84 ARG A O 1
ATOM 695 N N . SER A 1 85 ? -1.026 -2.832 -0.675 1.00 94.50 85 SER A N 1
ATOM 696 C CA . SER A 1 85 ? -0.365 -3.780 0.218 1.00 94.50 85 SER A CA 1
ATOM 697 C C . SER A 1 85 ? 0.514 -4.735 -0.583 1.00 94.50 85 SER A C 1
ATOM 699 O O . SER A 1 85 ? 0.051 -5.411 -1.499 1.00 94.50 85 SER A O 1
ATOM 701 N N . TYR A 1 86 ? 1.795 -4.820 -0.240 1.00 92.44 86 TYR A N 1
ATOM 702 C CA . TYR A 1 86 ? 2.719 -5.763 -0.864 1.00 92.44 86 TYR A CA 1
ATOM 703 C C . TYR A 1 86 ? 3.805 -6.171 0.128 1.00 92.44 86 TYR A C 1
ATOM 705 O O . TYR A 1 86 ? 4.358 -5.334 0.835 1.00 92.44 86 TYR A O 1
ATOM 713 N N . LYS A 1 87 ? 4.092 -7.475 0.239 1.00 88.25 87 LYS A N 1
ATOM 714 C CA . LYS A 1 87 ? 5.108 -8.025 1.163 1.00 88.25 87 LYS A CA 1
ATOM 715 C C . LYS A 1 87 ? 5.065 -7.412 2.587 1.00 88.25 87 LYS A C 1
ATOM 717 O O . LYS A 1 87 ? 6.103 -7.198 3.203 1.00 88.25 87 LYS A O 1
ATOM 722 N N . LYS A 1 88 ? 3.852 -7.205 3.131 1.00 82.94 88 LYS A N 1
ATOM 723 C CA . LYS A 1 88 ? 3.532 -6.629 4.466 1.00 82.94 88 LYS A CA 1
ATOM 724 C C . LYS A 1 88 ? 3.714 -5.112 4.616 1.00 82.94 88 LYS A C 1
ATOM 726 O O . LYS A 1 88 ? 3.452 -4.572 5.695 1.00 82.94 88 LYS A O 1
ATOM 731 N N . GLU A 1 89 ? 4.088 -4.416 3.558 1.00 88.62 89 GLU A N 1
ATOM 732 C CA . GLU A 1 89 ? 4.226 -2.961 3.527 1.00 88.62 89 GLU A CA 1
ATOM 733 C C . GLU A 1 89 ? 3.149 -2.322 2.657 1.00 88.62 89 GLU A C 1
ATOM 735 O O . GLU A 1 89 ? 2.422 -3.018 1.948 1.00 88.62 89 GLU A O 1
ATOM 740 N N . PHE A 1 90 ? 3.034 -0.999 2.757 1.00 91.75 90 PHE A N 1
ATOM 741 C CA . PHE A 1 90 ? 2.173 -0.215 1.885 1.00 91.75 90 PHE A CA 1
ATOM 742 C C . PHE A 1 90 ? 3.013 0.685 0.998 1.00 91.75 90 PHE A C 1
ATOM 744 O O . PHE A 1 90 ? 3.945 1.338 1.464 1.00 91.75 90 PHE A O 1
ATOM 751 N N . TYR A 1 91 ? 2.654 0.690 -0.277 1.00 94.19 91 TYR A N 1
ATOM 752 C CA . TYR A 1 91 ? 3.320 1.427 -1.334 1.00 94.19 91 TYR A CA 1
ATOM 753 C C . TYR A 1 91 ? 2.306 2.382 -1.944 1.00 94.19 91 TYR A C 1
ATOM 755 O O . TYR A 1 91 ? 1.266 1.938 -2.441 1.00 94.19 91 TYR A O 1
ATOM 763 N N . ARG A 1 92 ? 2.583 3.684 -1.890 1.00 95.62 92 ARG A N 1
ATOM 764 C CA . ARG A 1 92 ? 1.692 4.691 -2.466 1.00 95.62 92 ARG A CA 1
ATOM 765 C C . ARG A 1 92 ? 1.766 4.605 -3.980 1.00 95.62 92 ARG A C 1
ATOM 767 O O . ARG A 1 92 ? 2.854 4.708 -4.533 1.00 95.62 92 ARG A O 1
ATOM 774 N N . VAL A 1 93 ? 0.635 4.440 -4.647 1.00 96.06 93 VAL A N 1
ATOM 775 C CA . VAL A 1 93 ? 0.531 4.514 -6.105 1.00 96.06 93 VAL A CA 1
ATOM 776 C C . VAL A 1 93 ? 0.678 5.974 -6.516 1.00 96.06 93 VAL A C 1
ATOM 778 O O . VAL A 1 93 ? -0.122 6.818 -6.124 1.00 96.06 93 VAL A O 1
ATOM 781 N N . ILE A 1 94 ? 1.703 6.262 -7.310 1.00 95.38 94 ILE A N 1
ATOM 782 C CA . ILE A 1 94 ? 1.971 7.598 -7.854 1.00 95.38 94 ILE A CA 1
ATOM 783 C C . ILE A 1 94 ? 1.324 7.753 -9.224 1.00 95.38 94 ILE A C 1
ATOM 785 O O . ILE A 1 94 ? 0.765 8.800 -9.543 1.00 95.38 94 ILE A O 1
ATOM 789 N N . LYS A 1 95 ? 1.389 6.699 -10.040 1.00 92.94 95 LYS A N 1
ATOM 790 C CA . LYS A 1 95 ? 0.882 6.715 -11.408 1.00 92.94 95 LYS A CA 1
ATOM 791 C C . LYS A 1 95 ? 0.446 5.325 -11.831 1.00 92.94 95 LYS A C 1
ATOM 793 O O . LYS A 1 95 ? 1.139 4.350 -11.563 1.00 92.94 95 LYS A O 1
ATOM 798 N N . TYR A 1 96 ? -0.676 5.257 -12.536 1.00 89.75 96 TYR A N 1
ATOM 799 C CA . TYR A 1 96 ? -1.135 4.067 -13.242 1.00 89.75 96 TYR A CA 1
ATOM 800 C C . TYR A 1 96 ? -1.807 4.492 -14.546 1.00 89.75 96 TYR A C 1
ATOM 802 O O . TYR A 1 96 ? -2.649 5.387 -14.541 1.00 89.75 96 TYR A O 1
ATOM 810 N N . ASN A 1 97 ? -1.428 3.873 -15.661 1.00 85.50 97 ASN A N 1
ATOM 811 C CA . ASN A 1 97 ? -1.951 4.218 -16.989 1.00 85.50 97 ASN A CA 1
ATOM 812 C C . ASN A 1 97 ? -2.430 3.006 -17.802 1.00 85.50 97 ASN A C 1
ATOM 814 O O . ASN A 1 97 ? -2.535 3.086 -19.022 1.00 85.50 97 ASN A O 1
ATOM 818 N N . GLY A 1 98 ? -2.654 1.867 -17.147 1.00 80.31 98 GLY A N 1
ATOM 819 C CA . GLY A 1 98 ? -3.041 0.626 -17.819 1.00 80.31 98 GLY A CA 1
ATOM 820 C C . GLY A 1 98 ? -1.880 -0.191 -18.393 1.00 80.31 98 GLY A C 1
ATOM 821 O O . GLY A 1 98 ? -2.103 -1.345 -18.728 1.00 80.31 98 GLY A O 1
ATOM 822 N N . GLY A 1 99 ? -0.656 0.348 -18.461 1.00 82.50 99 GLY A N 1
ATOM 823 C CA . GLY A 1 99 ? 0.530 -0.375 -18.943 1.00 82.50 99 GLY A CA 1
ATOM 824 C C . GLY A 1 99 ? 1.627 -0.579 -17.895 1.00 82.50 99 GLY A C 1
ATOM 825 O O . GLY A 1 99 ? 2.405 -1.521 -18.008 1.00 82.50 99 GLY A O 1
ATOM 826 N N . TRP A 1 100 ? 1.727 0.302 -16.902 1.00 90.56 100 TRP A N 1
ATOM 827 C CA . TRP A 1 100 ? 2.603 0.131 -15.742 1.00 90.56 100 TRP A CA 1
ATOM 828 C C . TRP A 1 10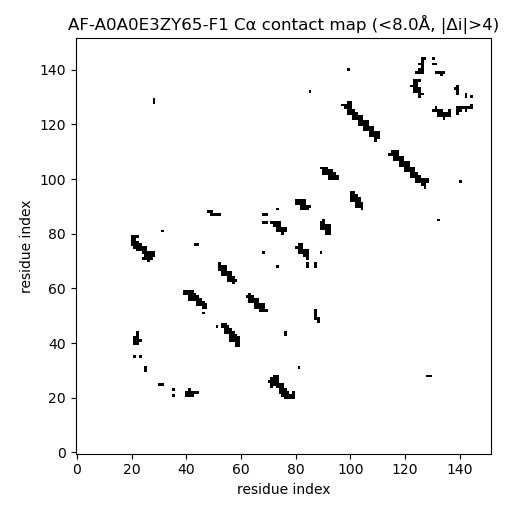0 ? 2.097 0.938 -14.554 1.00 90.56 100 TRP A C 1
ATOM 830 O O . TRP A 1 100 ? 1.233 1.811 -14.690 1.00 90.56 100 TRP A O 1
ATOM 840 N N . VAL A 1 101 ? 2.661 0.644 -13.387 1.00 94.44 101 VAL A N 1
ATOM 841 C CA . VAL A 1 101 ? 2.401 1.350 -12.136 1.00 94.44 101 VAL A CA 1
ATOM 842 C C . VAL A 1 101 ? 3.714 1.865 -11.564 1.00 94.44 101 VAL A C 1
ATOM 844 O O . VAL A 1 101 ? 4.699 1.126 -11.524 1.00 94.44 101 VAL A O 1
ATOM 847 N N . GLU A 1 102 ? 3.708 3.107 -11.094 1.00 96.38 102 GLU A N 1
ATOM 848 C CA . GLU A 1 102 ? 4.786 3.712 -10.312 1.00 96.38 102 GLU A CA 1
ATOM 849 C C . GLU A 1 102 ? 4.344 3.827 -8.854 1.00 96.38 102 GLU A C 1
ATOM 851 O O . GLU A 1 102 ? 3.216 4.248 -8.573 1.00 96.38 102 GLU A O 1
ATOM 856 N N . TYR A 1 103 ? 5.237 3.484 -7.930 1.00 96.56 103 TYR A N 1
ATOM 857 C CA . TYR A 1 103 ? 4.991 3.570 -6.497 1.00 96.56 103 TYR A CA 1
ATOM 858 C C . TYR A 1 103 ? 6.052 4.388 -5.778 1.00 96.56 103 TYR A C 1
ATOM 860 O O . TYR A 1 103 ? 7.218 4.365 -6.157 1.00 96.56 103 TYR A O 1
ATOM 868 N N . ALA A 1 104 ? 5.658 5.015 -4.674 1.00 92.75 104 ALA A N 1
ATOM 869 C CA . ALA A 1 104 ? 6.563 5.603 -3.703 1.00 92.75 104 ALA A CA 1
ATOM 870 C C . ALA A 1 104 ? 6.461 4.874 -2.360 1.00 92.75 104 ALA A C 1
ATOM 872 O O . ALA A 1 104 ? 5.374 4.484 -1.921 1.00 92.75 104 ALA A O 1
ATOM 873 N N . VAL A 1 105 ? 7.597 4.728 -1.686 1.00 89.94 105 VAL A N 1
ATOM 874 C CA . VAL A 1 105 ? 7.652 4.339 -0.277 1.00 89.94 105 VAL A CA 1
ATOM 875 C C . VAL A 1 105 ? 8.659 5.213 0.449 1.00 89.94 105 VAL A C 1
ATOM 877 O O . VAL A 1 105 ? 9.812 5.330 0.032 1.00 89.94 105 VAL A O 1
ATOM 880 N N . ASP A 1 106 ? 8.224 5.802 1.554 1.00 85.00 106 ASP A N 1
ATOM 881 C CA . ASP A 1 106 ? 9.095 6.592 2.405 1.00 85.00 106 ASP A CA 1
ATOM 882 C C . ASP A 1 106 ? 9.919 5.661 3.294 1.00 85.00 106 ASP A C 1
ATOM 884 O O . ASP A 1 106 ? 9.403 4.790 4.002 1.00 85.00 106 ASP A O 1
ATOM 888 N N . ARG A 1 107 ? 11.236 5.821 3.225 1.00 79.75 107 ARG A N 1
ATOM 889 C CA . ARG A 1 107 ? 12.213 5.023 3.958 1.00 79.75 107 ARG A CA 1
ATOM 890 C C . ARG A 1 107 ? 13.012 5.943 4.862 1.00 79.75 107 ARG A C 1
ATOM 892 O O . ARG A 1 107 ? 13.529 6.968 4.423 1.00 79.75 107 ARG A O 1
ATOM 899 N N . SER A 1 108 ? 13.139 5.561 6.128 1.00 74.62 108 SER A N 1
ATOM 900 C CA . SER A 1 108 ? 14.048 6.236 7.044 1.00 74.62 108 SER A CA 1
ATOM 901 C C . SER A 1 108 ? 15.487 5.800 6.765 1.00 74.62 108 SER A C 1
ATOM 903 O O . SER A 1 108 ? 15.782 4.613 6.627 1.00 74.62 108 SER A O 1
ATOM 905 N N . ILE A 1 109 ? 16.400 6.765 6.690 1.00 68.75 109 ILE A N 1
ATOM 906 C CA . ILE A 1 109 ? 17.842 6.525 6.733 1.00 68.75 109 ILE A CA 1
ATOM 907 C C . ILE A 1 109 ? 18.326 6.982 8.094 1.00 68.75 109 ILE A C 1
ATOM 909 O O . ILE A 1 109 ? 18.167 8.144 8.470 1.00 68.75 109 ILE A O 1
ATOM 913 N N . GLN A 1 110 ? 18.974 6.069 8.807 1.00 65.38 110 GLN A N 1
ATOM 914 C CA . GLN A 1 110 ? 19.787 6.425 9.952 1.00 65.38 110 GLN A CA 1
ATOM 915 C C . GLN A 1 110 ? 21.221 6.641 9.468 1.00 65.38 110 GLN A C 1
ATOM 917 O O . GLN A 1 110 ? 21.935 5.686 9.163 1.00 65.38 110 GLN A O 1
ATOM 922 N N . SER A 1 111 ? 21.657 7.899 9.387 1.00 63.81 111 SER A N 1
ATOM 923 C CA . SER A 1 111 ? 23.073 8.188 9.161 1.00 63.81 111 SER A CA 1
ATOM 924 C C . SER A 1 111 ? 23.812 8.077 10.490 1.00 63.81 111 SER A C 1
ATOM 926 O O . SER A 1 111 ? 23.732 8.968 11.339 1.00 63.81 111 SER A O 1
ATOM 928 N N . SER A 1 112 ? 24.547 6.979 10.676 1.00 60.66 112 SER A N 1
ATOM 929 C CA . SER A 1 112 ? 25.348 6.731 11.884 1.00 60.66 112 SER A CA 1
ATOM 930 C C . SER A 1 112 ? 26.407 7.812 12.131 1.00 60.66 112 SER A C 1
ATOM 932 O O . SER A 1 112 ? 26.761 8.061 13.281 1.00 60.66 112 SER A O 1
ATOM 934 N N . ARG A 1 113 ? 26.866 8.511 11.081 1.00 61.56 113 ARG A N 1
ATOM 935 C CA . ARG A 1 113 ? 27.830 9.619 11.191 1.00 61.56 113 ARG A CA 1
ATOM 936 C C . ARG A 1 113 ? 27.214 10.952 11.613 1.00 61.56 113 ARG A C 1
ATOM 938 O O . ARG A 1 113 ? 27.908 11.743 12.237 1.00 61.56 113 ARG A O 1
ATOM 945 N N . LEU A 1 114 ? 25.949 11.215 11.279 1.00 58.81 114 LEU A N 1
ATOM 946 C CA . LEU A 1 114 ? 25.332 12.536 11.478 1.00 58.81 114 LEU A CA 1
ATOM 947 C C . LEU A 1 114 ? 24.294 12.576 12.607 1.00 58.81 114 LEU A C 1
ATOM 949 O O . LEU A 1 114 ? 23.742 13.641 12.861 1.00 58.81 114 LEU A O 1
ATOM 953 N N . ARG A 1 115 ? 23.988 11.439 13.261 1.00 58.12 115 ARG A N 1
ATOM 954 C CA . ARG A 1 115 ? 22.862 11.305 14.219 1.00 58.12 115 ARG A CA 1
ATOM 955 C C . ARG A 1 115 ? 21.560 11.940 13.698 1.00 58.12 115 ARG A C 1
ATOM 957 O O . ARG A 1 115 ? 20.739 12.416 14.475 1.00 58.12 115 ARG A O 1
ATOM 964 N N . SER A 1 116 ? 21.385 11.946 12.380 1.00 56.06 116 SER A N 1
ATOM 965 C CA . SER A 1 116 ? 20.254 12.567 11.704 1.00 56.06 116 SER A CA 1
ATOM 966 C C . SER A 1 116 ? 19.412 11.485 11.046 1.00 56.06 116 SER A C 1
ATOM 968 O O . SER A 1 116 ? 19.945 10.566 10.411 1.00 56.06 116 SER A O 1
ATOM 970 N N . TYR A 1 117 ? 18.101 11.593 11.247 1.00 60.03 117 TYR A N 1
ATOM 971 C CA . TYR A 1 117 ? 17.098 10.754 10.611 1.00 60.03 117 TYR A CA 1
ATOM 972 C C . TYR A 1 117 ? 16.595 11.490 9.373 1.00 60.03 117 TYR A C 1
ATOM 974 O O . TYR A 1 117 ? 15.890 12.490 9.482 1.00 60.03 117 TYR A O 1
ATOM 982 N N . GLY A 1 118 ? 16.992 11.011 8.197 1.00 64.75 118 GLY A N 1
ATOM 983 C CA . GLY A 1 118 ? 16.428 11.466 6.930 1.00 64.75 118 GLY A CA 1
ATOM 984 C C . GLY A 1 118 ? 15.280 10.555 6.509 1.00 64.75 118 GLY A C 1
ATOM 985 O O . GLY A 1 118 ? 15.302 9.361 6.807 1.00 64.75 118 GLY A O 1
ATOM 986 N N . VAL A 1 119 ? 14.300 11.096 5.791 1.00 73.44 119 VAL A N 1
ATOM 987 C CA . VAL A 1 119 ? 13.322 10.299 5.043 1.00 73.44 119 VAL A CA 1
ATOM 988 C C . VAL A 1 119 ? 13.601 10.523 3.565 1.00 73.44 119 VAL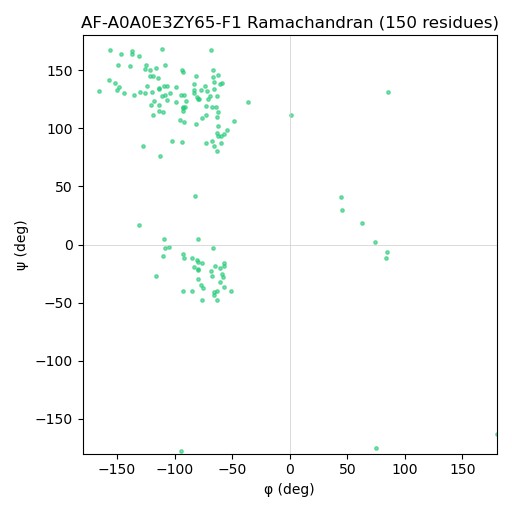 A C 1
ATOM 990 O O . VAL A 1 119 ? 13.707 11.667 3.129 1.00 73.44 119 VAL A O 1
ATOM 993 N N . TYR A 1 120 ? 13.748 9.445 2.802 1.00 78.75 120 TYR A N 1
ATOM 994 C CA . TYR A 1 120 ? 13.782 9.515 1.344 1.00 78.75 120 TYR A CA 1
ATOM 995 C C . TYR A 1 120 ? 12.625 8.708 0.774 1.00 78.75 120 TYR A C 1
ATOM 997 O O . TYR A 1 120 ? 12.254 7.669 1.322 1.00 78.75 120 TYR A O 1
ATOM 1005 N N . SER A 1 121 ? 12.070 9.187 -0.334 1.00 83.38 121 SER A N 1
ATOM 1006 C CA . SER A 1 121 ? 11.038 8.467 -1.066 1.00 83.38 121 SER A CA 1
ATOM 1007 C C . SER A 1 121 ? 11.704 7.619 -2.145 1.00 83.38 121 SER A C 1
ATOM 1009 O O . SER A 1 121 ? 12.402 8.145 -3.014 1.00 83.38 121 SER A O 1
ATOM 1011 N N . LEU A 1 122 ? 11.542 6.300 -2.065 1.00 89.94 122 LEU A N 1
ATOM 1012 C CA . LEU A 1 122 ? 12.040 5.366 -3.070 1.00 89.94 122 LEU A CA 1
ATOM 1013 C C . LEU A 1 122 ? 10.970 5.153 -4.142 1.00 89.94 122 LEU A C 1
ATOM 1015 O O . LEU A 1 122 ? 9.861 4.720 -3.823 1.00 89.94 122 LEU A O 1
ATOM 1019 N N . LEU A 1 123 ? 11.327 5.421 -5.400 1.00 94.38 123 LEU A N 1
ATOM 1020 C CA . LEU A 1 123 ? 10.483 5.157 -6.564 1.00 94.38 123 LEU A CA 1
ATOM 1021 C C . LEU A 1 123 ? 10.620 3.689 -6.998 1.00 94.38 123 LEU A C 1
ATOM 1023 O O . LEU A 1 123 ? 11.729 3.160 -7.091 1.00 94.38 123 LEU A O 1
ATOM 1027 N N 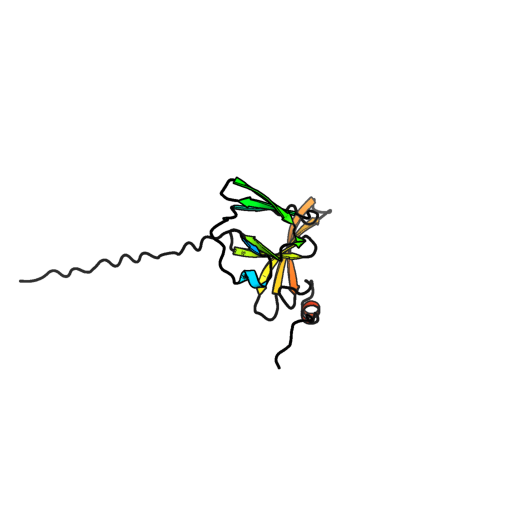. LEU A 1 124 ? 9.489 3.032 -7.239 1.00 96.12 124 LEU A N 1
ATOM 1028 C CA . LEU A 1 124 ? 9.377 1.610 -7.565 1.00 96.12 124 LEU A CA 1
ATOM 1029 C C . LEU A 1 124 ? 8.367 1.397 -8.698 1.00 96.12 124 LEU A C 1
ATOM 1031 O O . LEU A 1 124 ? 7.539 2.266 -8.968 1.00 96.12 124 LEU A O 1
ATOM 1035 N N . TYR A 1 125 ? 8.393 0.223 -9.326 1.00 95.88 125 TYR A N 1
ATOM 1036 C CA . TYR A 1 125 ? 7.643 -0.060 -10.549 1.00 95.88 125 TYR A CA 1
ATOM 1037 C C . TYR A 1 125 ? 7.010 -1.449 -10.541 1.00 95.88 125 TYR A C 1
ATOM 1039 O O . TYR A 1 125 ? 7.528 -2.377 -9.925 1.00 95.88 125 TYR A O 1
ATOM 1047 N N . SER A 1 126 ? 5.914 -1.611 -11.277 1.00 95.50 126 SER A N 1
ATOM 1048 C CA . SER A 1 126 ? 5.354 -2.922 -11.633 1.00 95.50 126 SER A CA 1
ATOM 1049 C C . SER A 1 126 ? 4.645 -2.851 -12.986 1.00 95.50 126 SER A C 1
ATOM 1051 O O . SER A 1 126 ? 4.179 -1.774 -13.373 1.00 95.50 126 SER A O 1
ATOM 1053 N N . ARG A 1 127 ? 4.529 -3.976 -13.703 1.00 92.94 127 ARG A N 1
ATOM 1054 C CA . ARG A 1 127 ? 3.800 -4.031 -14.983 1.00 92.94 127 ARG A CA 1
ATOM 1055 C C . ARG A 1 127 ? 2.301 -3.789 -14.828 1.00 92.94 127 ARG A C 1
ATOM 1057 O O . ARG A 1 127 ? 1.694 -3.094 -15.632 1.00 92.94 127 ARG A O 1
ATOM 1064 N N . THR A 1 128 ? 1.694 -4.351 -13.793 1.00 92.31 128 THR A N 1
ATOM 1065 C CA . THR A 1 128 ? 0.269 -4.191 -13.489 1.00 92.31 128 THR A CA 1
ATOM 1066 C C . THR A 1 128 ? 0.076 -3.960 -11.999 1.00 92.31 128 THR A C 1
ATOM 1068 O O . THR A 1 128 ? 0.970 -4.238 -11.206 1.00 92.31 128 THR A O 1
ATOM 1071 N N . LEU A 1 129 ? -1.121 -3.528 -11.599 1.00 92.44 129 LEU A N 1
ATOM 1072 C CA . LEU A 1 129 ? -1.482 -3.351 -10.189 1.00 92.44 129 LEU A CA 1
ATOM 1073 C C . LEU A 1 129 ? -1.321 -4.621 -9.339 1.00 92.44 129 LEU A C 1
ATOM 1075 O O . LEU A 1 129 ? -1.231 -4.506 -8.119 1.00 92.44 129 LEU A O 1
ATOM 1079 N N . ASP A 1 130 ? -1.253 -5.799 -9.960 1.00 92.31 130 ASP A N 1
ATOM 1080 C CA . ASP A 1 130 ? -1.132 -7.091 -9.281 1.00 92.31 130 ASP A CA 1
ATOM 1081 C C . ASP A 1 130 ? 0.239 -7.764 -9.479 1.00 92.31 130 ASP A C 1
ATOM 1083 O O . ASP A 1 130 ? 0.571 -8.702 -8.757 1.00 92.31 130 ASP A O 1
ATOM 1087 N N . SER A 1 131 ? 1.082 -7.237 -10.374 1.00 92.56 131 SER A N 1
ATOM 1088 C CA . SER A 1 131 ? 2.447 -7.722 -10.642 1.00 92.56 131 SER A CA 1
ATOM 1089 C C . SER A 1 131 ? 3.408 -7.484 -9.478 1.00 92.56 131 SER A C 1
ATOM 1091 O O . SER A 1 131 ? 3.120 -6.700 -8.566 1.00 92.56 131 SER A O 1
ATOM 1093 N N . SER A 1 132 ? 4.582 -8.111 -9.519 1.00 94.25 132 SER A N 1
ATOM 1094 C CA . SER A 1 132 ? 5.630 -7.86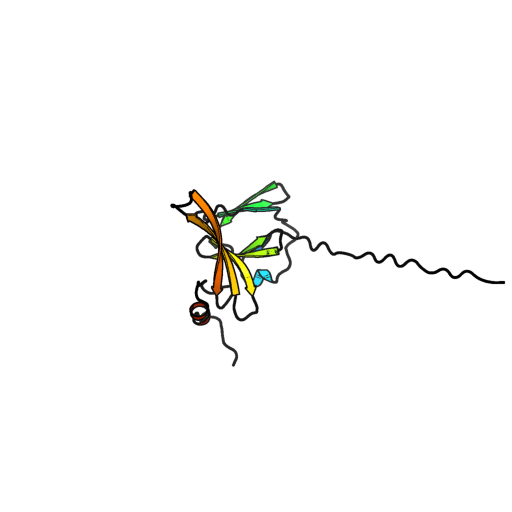0 -8.530 1.00 94.25 132 SER A CA 1
ATOM 1095 C C . SER A 1 132 ? 6.106 -6.402 -8.581 1.00 94.25 132 SER A C 1
ATOM 1097 O O . SER A 1 132 ? 6.121 -5.765 -9.632 1.00 94.25 132 SER A O 1
ATOM 1099 N N . ILE A 1 133 ? 6.465 -5.849 -7.417 1.00 95.06 133 ILE A N 1
ATOM 1100 C CA . ILE A 1 133 ? 7.072 -4.513 -7.311 1.00 95.06 133 ILE A CA 1
ATOM 1101 C C . ILE A 1 133 ? 8.597 -4.646 -7.360 1.00 95.06 133 ILE A C 1
ATOM 1103 O O . ILE A 1 133 ? 9.170 -5.398 -6.564 1.00 95.06 133 ILE A O 1
ATOM 1107 N N . HIS A 1 134 ? 9.232 -3.871 -8.240 1.00 95.50 134 HIS A N 1
ATOM 1108 C CA . HIS A 1 134 ? 10.677 -3.829 -8.469 1.00 95.50 134 HIS A CA 1
ATOM 1109 C C . HIS A 1 134 ? 11.227 -2.406 -8.311 1.00 95.50 134 HIS A C 1
ATOM 1111 O O . HIS A 1 134 ? 10.521 -1.419 -8.512 1.00 95.50 134 HIS A O 1
ATOM 1117 N N . THR A 1 135 ? 12.512 -2.288 -7.981 1.00 94.19 135 THR A N 1
ATOM 1118 C CA . THR A 1 135 ? 13.246 -1.008 -7.985 1.00 94.19 135 THR A CA 1
ATOM 1119 C C . THR A 1 135 ? 13.694 -0.597 -9.386 1.00 94.19 135 THR A C 1
ATOM 1121 O O . THR A 1 135 ? 13.928 0.583 -9.637 1.00 94.19 135 THR A O 1
ATOM 1124 N N . ASN A 1 136 ? 13.802 -1.558 -10.308 1.00 93.88 136 ASN A N 1
ATOM 1125 C CA . ASN A 1 136 ? 14.217 -1.343 -11.686 1.00 93.88 136 ASN A CA 1
ATOM 1126 C C . ASN A 1 136 ? 13.010 -1.406 -12.636 1.00 93.88 136 ASN A C 1
ATOM 1128 O O . ASN A 1 136 ? 12.233 -2.359 -12.611 1.00 93.88 136 ASN A O 1
ATOM 1132 N N . TRP A 1 137 ? 12.873 -0.399 -13.502 1.00 92.50 137 TRP A N 1
ATOM 1133 C CA . TRP A 1 137 ? 11.777 -0.327 -14.470 1.00 92.50 137 TRP A CA 1
ATOM 1134 C C . TRP A 1 137 ? 11.834 -1.443 -15.522 1.00 92.50 137 TRP A C 1
ATOM 1136 O O . TRP A 1 137 ? 10.813 -2.054 -15.824 1.00 92.50 137 TRP A O 1
ATOM 1146 N N . SER A 1 138 ? 13.020 -1.743 -16.061 1.00 91.62 138 SER A N 1
ATOM 1147 C CA . SER A 1 138 ? 13.195 -2.784 -17.083 1.00 91.62 138 SER A CA 1
ATOM 1148 C C . SER A 1 138 ? 12.824 -4.161 -16.541 1.00 91.62 138 SER A C 1
ATOM 1150 O O . SER A 1 138 ? 12.181 -4.941 -17.238 1.00 91.62 138 SER A O 1
ATOM 1152 N N . GLU A 1 139 ? 13.192 -4.441 -15.290 1.00 93.62 139 GLU A N 1
ATOM 1153 C CA . GLU A 1 139 ? 12.811 -5.675 -14.602 1.00 93.62 139 GLU A CA 1
ATOM 1154 C C . GLU A 1 139 ? 11.289 -5.745 -14.427 1.00 93.62 139 GLU A C 1
ATOM 1156 O O . GLU A 1 139 ? 10.666 -6.724 -14.836 1.00 93.62 139 GLU A O 1
ATOM 1161 N N . ALA A 1 140 ? 10.671 -4.661 -13.943 1.00 93.06 140 ALA A N 1
ATOM 1162 C CA . ALA A 1 140 ? 9.222 -4.578 -13.806 1.00 93.06 140 ALA A CA 1
ATOM 1163 C C . ALA A 1 140 ? 8.479 -4.808 -15.126 1.00 93.06 140 ALA A C 1
ATOM 1165 O O . ALA A 1 140 ? 7.403 -5.391 -15.106 1.00 93.06 140 ALA A O 1
ATOM 1166 N N . MET A 1 141 ? 9.005 -4.346 -16.265 1.00 91.62 141 MET A N 1
ATOM 1167 C CA . MET A 1 141 ? 8.347 -4.531 -17.567 1.00 91.62 141 MET A CA 1
ATOM 1168 C C . MET A 1 141 ? 8.552 -5.924 -18.162 1.00 91.62 141 MET A C 1
ATOM 1170 O O . MET A 1 141 ? 7.762 -6.337 -19.010 1.00 91.62 141 MET A O 1
ATOM 1174 N N . SER A 1 142 ? 9.584 -6.641 -17.716 1.00 88.44 142 SER A N 1
ATOM 1175 C CA . SER A 1 142 ? 9.815 -8.040 -18.082 1.00 88.44 142 SER A CA 1
ATOM 1176 C C . SER A 1 142 ? 8.942 -9.027 -17.296 1.00 88.44 142 SER A C 1
ATOM 1178 O O . SER A 1 142 ? 8.803 -10.173 -17.717 1.00 88.44 142 SER A O 1
ATOM 1180 N N . ASP A 1 143 ? 8.323 -8.587 -16.193 1.00 84.81 143 ASP A N 1
ATOM 1181 C CA . ASP A 1 143 ? 7.366 -9.376 -15.408 1.00 84.81 143 ASP A CA 1
ATOM 1182 C C . ASP A 1 143 ? 6.037 -9.500 -16.172 1.00 84.81 143 ASP A C 1
ATOM 1184 O O . ASP A 1 143 ? 5.142 -8.659 -16.045 1.00 84.81 143 ASP A O 1
ATOM 1188 N N . ILE A 1 144 ? 5.935 -10.521 -17.030 1.00 70.94 144 ILE A N 1
ATOM 1189 C CA . ILE A 1 144 ? 4.728 -10.845 -17.798 1.00 70.94 144 ILE A CA 1
ATOM 1190 C C . ILE A 1 144 ? 3.727 -11.525 -16.850 1.00 70.94 144 ILE A C 1
ATOM 1192 O O . ILE A 1 144 ? 3.930 -12.683 -16.476 1.00 70.94 144 ILE A O 1
ATOM 1196 N N . PRO A 1 145 ? 2.616 -10.863 -16.475 1.00 66.44 145 PRO A N 1
ATOM 1197 C CA . PRO A 1 145 ? 1.589 -11.496 -15.662 1.00 66.44 145 PRO A CA 1
ATOM 1198 C C . PRO A 1 145 ? 0.937 -12.620 -16.467 1.00 66.44 145 PRO A C 1
ATOM 1200 O O . PRO A 1 145 ? 0.619 -12.437 -17.642 1.00 66.44 145 PRO A O 1
ATOM 1203 N N . SER A 1 146 ? 0.651 -13.751 -15.824 1.00 61.19 146 SER A N 1
ATOM 1204 C CA . SER A 1 146 ? 0.015 -14.916 -16.463 1.00 61.19 146 SER A CA 1
ATOM 1205 C C . SER A 1 146 ? -1.343 -14.619 -17.121 1.00 61.19 146 SER A C 1
ATOM 1207 O O . SER A 1 146 ? -1.814 -15.403 -17.938 1.00 61.19 146 SER A O 1
ATOM 1209 N N . THR A 1 147 ? -1.967 -13.485 -16.795 1.00 58.69 147 THR A N 1
ATOM 1210 C CA . THR A 1 147 ? -3.272 -13.041 -17.303 1.00 58.69 147 THR A CA 1
ATOM 1211 C C . THR A 1 147 ? -3.198 -11.914 -18.341 1.00 58.69 147 THR A C 1
ATOM 1213 O O . THR A 1 147 ? -4.237 -11.498 -18.856 1.00 58.69 147 THR A O 1
ATOM 1216 N N . TYR A 1 148 ? -2.009 -11.400 -18.675 1.00 58.66 148 TYR A N 1
ATOM 1217 C CA . TYR A 1 148 ? -1.865 -10.248 -19.568 1.00 58.66 148 TYR A CA 1
ATOM 1218 C C . TYR A 1 148 ? -1.661 -10.699 -21.019 1.00 58.66 148 TYR A C 1
ATOM 1220 O O . TYR A 1 148 ? -0.538 -10.865 -21.492 1.00 58.66 148 TYR A O 1
ATOM 1228 N N . ILE A 1 149 ? -2.760 -10.895 -21.749 1.00 52.94 149 ILE A N 1
ATOM 1229 C CA . ILE A 1 149 ? -2.694 -11.058 -23.205 1.00 52.94 149 ILE A CA 1
ATOM 1230 C C . ILE A 1 149 ? -2.374 -9.685 -23.802 1.00 52.94 149 ILE A C 1
ATOM 1232 O O . ILE A 1 149 ? -3.207 -8.778 -23.771 1.00 52.94 149 ILE A O 1
ATOM 1236 N N . LEU A 1 150 ? -1.171 -9.528 -24.357 1.00 49.91 150 LEU A N 1
ATOM 1237 C CA . LEU A 1 150 ? -0.867 -8.427 -25.267 1.00 49.91 150 LEU A CA 1
ATOM 1238 C C . LEU A 1 150 ? -1.779 -8.596 -26.487 1.00 49.91 150 LEU A C 1
ATOM 1240 O O . LEU A 1 150 ? -1.531 -9.460 -27.325 1.00 49.91 150 LEU A O 1
ATOM 1244 N N . ARG A 1 151 ? -2.867 -7.821 -26.575 1.00 43.81 151 ARG A N 1
ATOM 1245 C CA . ARG A 1 151 ? -3.540 -7.654 -27.866 1.00 43.81 151 ARG A CA 1
ATOM 1246 C C . ARG A 1 151 ? -2.527 -6.983 -28.796 1.00 43.81 151 ARG A C 1
ATOM 1248 O O . ARG A 1 151 ? -2.075 -5.881 -28.487 1.00 43.81 151 ARG A O 1
ATOM 1255 N N . GLN A 1 152 ? -2.122 -7.723 -29.827 1.00 36.28 152 GLN A N 1
ATOM 1256 C CA . GLN A 1 152 ? -1.339 -7.226 -30.958 1.00 36.28 152 GLN A CA 1
ATOM 1257 C C . GLN A 1 152 ? -2.141 -6.192 -31.744 1.00 36.28 152 GLN A C 1
ATOM 1259 O O . GLN A 1 152 ? -3.386 -6.342 -31.797 1.00 36.28 152 GLN A O 1
#